Protein AF-A0A6M1ZWV2-F1 (afdb_monomer_lite)

Radius of gyration: 17.26 Å; chains: 1; bounding box: 36×30×44 Å

Foldseek 3Di:
DVVVVVVVVVCVVVVVVCVVVPVPPCVVVVCQQVDPPWDWDDDDPDIDTDRPPVVVVVVVVVVVVVVVVVVPPD

Sequence (74 aa):
MLKFLLSFIFFLVVGGLLLHYKVDLPYLFAWIGKLPGDFIAKKDTTIFYFPITSAAGVAIVISTFFSSFKKNKN

Structure (mmCIF, N/CA/C/O backbone):
data_AF-A0A6M1ZWV2-F1
#
_entry.id   AF-A0A6M1ZWV2-F1
#
loop_
_atom_site.group_PDB
_atom_site.id
_atom_site.type_symbol
_atom_site.label_atom_id
_atom_site.label_alt_id
_atom_site.label_comp_id
_atom_site.label_asym_id
_atom_site.label_entity_id
_atom_site.label_seq_id
_atom_site.pdbx_PDB_ins_code
_atom_site.Cartn_x
_atom_site.Cartn_y
_atom_site.Cartn_z
_atom_site.occupancy
_atom_site.B_iso_or_equiv
_atom_site.auth_seq_id
_atom_site.auth_comp_id
_atom_site.auth_asym_id
_atom_site.auth_atom_id
_atom_site.pdbx_PDB_model_num
ATOM 1 N N . MET A 1 1 ? 3.776 -9.911 26.563 1.00 81.31 1 MET A N 1
ATOM 2 C CA . MET A 1 1 ? 5.016 -9.766 25.767 1.00 81.31 1 MET A CA 1
ATOM 3 C C . MET A 1 1 ? 5.277 -10.978 24.868 1.00 81.31 1 MET A C 1
ATOM 5 O O . MET A 1 1 ? 5.251 -10.809 23.659 1.00 81.31 1 MET A O 1
ATOM 9 N N . LEU A 1 2 ? 5.399 -12.201 25.407 1.00 89.75 2 LEU A N 1
ATOM 10 C CA . LEU A 1 2 ? 5.647 -13.425 24.616 1.00 89.75 2 LEU A CA 1
ATOM 11 C C . LEU A 1 2 ? 4.617 -13.683 23.495 1.00 89.75 2 LEU A C 1
ATOM 13 O O . LEU A 1 2 ? 4.995 -13.972 22.368 1.00 89.75 2 LEU A O 1
ATOM 17 N N . LYS A 1 3 ? 3.317 -13.508 23.777 1.00 91.12 3 LYS A N 1
ATOM 18 C CA . LYS A 1 3 ? 2.241 -13.672 22.778 1.00 91.12 3 LYS A CA 1
ATOM 19 C C . LYS A 1 3 ? 2.370 -12.708 21.589 1.00 91.12 3 LYS A C 1
ATOM 21 O O . LYS A 1 3 ? 2.061 -13.080 20.466 1.00 91.12 3 LYS A O 1
ATOM 26 N N . PHE A 1 4 ? 2.854 -11.488 21.837 1.00 92.19 4 PHE A N 1
ATOM 27 C CA . PHE A 1 4 ? 3.078 -10.488 20.792 1.00 92.19 4 PHE A CA 1
ATOM 28 C C . PHE A 1 4 ? 4.270 -10.875 19.910 1.00 92.19 4 PHE A C 1
ATOM 30 O O . PHE A 1 4 ? 4.153 -10.846 18.691 1.00 92.19 4 PHE A O 1
ATOM 37 N N . LEU A 1 5 ? 5.374 -11.329 20.519 1.00 95.06 5 LEU A N 1
ATOM 38 C CA . LEU A 1 5 ? 6.524 -11.860 19.779 1.00 95.06 5 LEU A CA 1
ATOM 39 C C . LEU A 1 5 ? 6.144 -13.070 18.918 1.00 95.06 5 LEU A C 1
ATOM 41 O O . LEU A 1 5 ? 6.487 -13.105 17.742 1.00 95.06 5 LEU A O 1
ATOM 45 N N . LEU A 1 6 ? 5.401 -14.030 19.478 1.00 96.38 6 LEU A N 1
ATOM 46 C CA . LEU A 1 6 ? 4.930 -15.206 18.739 1.00 96.38 6 LEU A CA 1
ATOM 47 C C . LEU A 1 6 ? 4.045 -14.812 17.553 1.00 96.38 6 LEU A C 1
ATOM 49 O O . LEU A 1 6 ? 4.242 -15.320 16.453 1.00 96.38 6 LEU A O 1
ATOM 53 N N . SER A 1 7 ? 3.121 -13.869 17.753 1.00 95.19 7 SER A N 1
ATOM 54 C CA . SER A 1 7 ? 2.285 -13.345 16.670 1.00 95.19 7 SER A CA 1
ATOM 55 C C . SER A 1 7 ? 3.122 -12.669 15.582 1.00 95.19 7 SER A C 1
ATOM 57 O O . SER A 1 7 ? 2.866 -12.874 14.400 1.00 95.19 7 SER A O 1
ATOM 59 N N . PHE A 1 8 ? 4.126 -11.877 15.959 1.00 94.88 8 PHE A N 1
ATOM 60 C CA . PHE A 1 8 ? 4.984 -11.171 15.008 1.00 94.88 8 PHE A CA 1
ATOM 61 C C . PHE A 1 8 ? 5.834 -12.136 14.168 1.00 94.88 8 PHE A C 1
ATOM 63 O O . PHE A 1 8 ? 5.884 -12.012 12.946 1.00 94.88 8 PHE A O 1
ATOM 70 N N . ILE A 1 9 ? 6.433 -13.145 14.809 1.00 96.75 9 ILE A N 1
ATOM 71 C CA . ILE A 1 9 ? 7.203 -14.203 14.136 1.00 96.75 9 ILE A CA 1
ATOM 72 C C . ILE A 1 9 ? 6.305 -14.991 13.183 1.00 96.75 9 ILE A C 1
ATOM 74 O O . ILE A 1 9 ? 6.688 -15.234 12.041 1.00 96.75 9 ILE A O 1
ATOM 78 N N . PHE A 1 10 ? 5.097 -15.348 13.621 1.00 96.56 10 PHE A N 1
ATOM 79 C CA . PHE A 1 10 ? 4.134 -16.048 12.777 1.00 96.56 10 PHE A CA 1
ATOM 80 C C . PHE A 1 10 ? 3.807 -15.249 11.506 1.00 96.56 10 PHE A C 1
ATOM 82 O O . PHE A 1 10 ? 3.906 -15.788 10.405 1.00 96.56 10 PHE A O 1
ATOM 89 N N . PHE A 1 11 ? 3.502 -13.952 11.633 1.00 94.81 11 PHE A N 1
ATOM 90 C CA . PHE A 1 11 ? 3.236 -13.085 10.479 1.00 94.81 11 PHE A CA 1
ATOM 91 C C . PHE A 1 11 ? 4.443 -12.947 9.544 1.00 94.81 11 PHE A C 1
ATOM 93 O O . PHE A 1 11 ? 4.263 -12.960 8.327 1.00 94.81 11 PHE A O 1
ATOM 100 N N . LEU A 1 12 ? 5.663 -12.859 10.084 1.00 95.00 12 LEU A N 1
ATOM 101 C CA . LEU A 1 12 ? 6.887 -12.817 9.278 1.00 95.00 12 LEU A CA 1
ATOM 102 C C . LEU A 1 12 ? 7.109 -14.111 8.490 1.00 95.00 12 LEU A C 1
ATOM 104 O O . LEU A 1 12 ? 7.419 -14.050 7.302 1.00 95.00 12 LEU A O 1
ATOM 108 N N . VAL A 1 13 ? 6.930 -15.271 9.127 1.00 96.06 13 VAL A N 1
ATOM 109 C CA . VAL A 1 13 ? 7.109 -16.578 8.474 1.00 96.06 13 VAL A CA 1
ATOM 110 C C . VAL A 1 13 ? 6.064 -16.778 7.383 1.00 96.06 13 VAL A C 1
ATOM 112 O O . VAL A 1 13 ? 6.420 -17.128 6.261 1.00 96.06 13 VAL A O 1
ATOM 115 N N . VAL A 1 14 ? 4.790 -16.499 7.674 1.00 93.44 14 VAL A N 1
ATOM 116 C CA . VAL A 1 14 ? 3.705 -16.603 6.687 1.00 93.44 14 VAL A CA 1
ATOM 117 C C . VAL A 1 14 ? 3.925 -15.623 5.533 1.00 93.44 14 VAL A C 1
ATOM 119 O O . VAL A 1 14 ? 3.836 -16.021 4.374 1.00 93.44 14 VAL A O 1
ATOM 122 N N . GLY A 1 15 ? 4.276 -14.367 5.827 1.00 89.31 15 GLY A N 1
ATOM 123 C CA . GLY A 1 15 ? 4.579 -13.361 4.807 1.00 89.31 15 GLY A CA 1
ATOM 124 C C . GLY A 1 15 ? 5.760 -13.760 3.919 1.00 89.31 15 GLY A C 1
ATOM 125 O O . GLY A 1 15 ? 5.669 -13.667 2.696 1.00 89.31 15 GLY A O 1
ATOM 126 N N . GLY A 1 16 ? 6.839 -14.275 4.513 1.00 88.25 16 GLY A N 1
ATOM 127 C CA . GLY A 1 16 ? 7.995 -14.793 3.782 1.00 88.25 16 GLY A CA 1
ATOM 128 C C . GLY A 1 16 ? 7.646 -15.987 2.893 1.00 88.25 16 GLY A C 1
ATOM 129 O O . GLY A 1 16 ? 8.089 -16.040 1.748 1.00 88.25 16 GLY A O 1
ATOM 130 N N . LEU A 1 17 ? 6.801 -16.903 3.376 1.00 91.44 17 LEU A N 1
ATOM 131 C CA . LEU A 1 17 ? 6.328 -18.045 2.592 1.00 91.44 17 LEU A CA 1
ATOM 132 C C . LEU A 1 1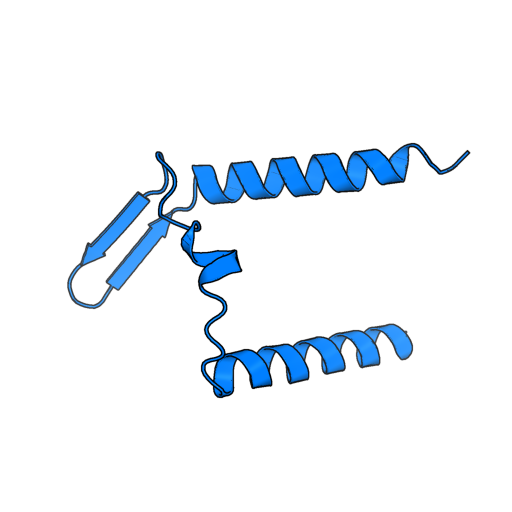7 ? 5.507 -17.595 1.378 1.00 91.44 17 LEU A C 1
ATOM 134 O O . LEU A 1 17 ? 5.746 -18.063 0.267 1.00 91.44 17 LEU A O 1
ATOM 138 N N . LEU A 1 18 ? 4.577 -16.656 1.575 1.00 85.81 18 LEU A N 1
ATOM 139 C CA . LEU A 1 18 ? 3.750 -16.099 0.500 1.00 85.81 18 LEU A CA 1
ATOM 140 C C . LEU A 1 18 ? 4.608 -15.436 -0.588 1.00 85.81 18 LEU A C 1
ATOM 142 O O . LEU A 1 18 ? 4.381 -15.670 -1.775 1.00 85.81 18 LEU A O 1
ATOM 146 N N . LEU A 1 19 ? 5.630 -14.670 -0.191 1.00 82.25 19 LEU A N 1
ATOM 147 C CA . LEU A 1 19 ? 6.581 -14.062 -1.126 1.00 82.25 19 LEU A CA 1
ATOM 148 C C . LEU A 1 19 ? 7.446 -15.113 -1.839 1.00 82.25 19 LEU A C 1
ATOM 150 O O . LEU A 1 19 ? 7.688 -14.995 -3.040 1.00 82.25 19 LEU A O 1
ATOM 154 N N . HIS A 1 20 ? 7.899 -16.147 -1.121 1.00 81.75 20 HIS A N 1
ATOM 155 C CA . HIS A 1 20 ? 8.767 -17.194 -1.663 1.00 81.75 20 HIS A CA 1
ATOM 156 C C . HIS A 1 20 ? 8.066 -18.042 -2.725 1.00 81.75 20 HIS A C 1
ATOM 158 O O . HIS A 1 20 ? 8.625 -18.285 -3.793 1.00 81.75 20 HIS A O 1
ATOM 164 N N . TYR A 1 21 ? 6.818 -18.432 -2.467 1.00 84.19 21 TYR A N 1
ATOM 165 C CA . TYR A 1 21 ? 6.018 -19.206 -3.414 1.00 84.19 21 TYR A CA 1
ATOM 166 C C . TYR A 1 21 ? 5.529 -18.387 -4.612 1.00 84.19 21 TYR A C 1
ATOM 168 O O . TYR A 1 21 ? 4.768 -18.914 -5.421 1.00 84.19 21 TYR A O 1
ATOM 176 N N . LYS A 1 22 ? 5.947 -17.112 -4.728 1.00 69.00 22 LYS A N 1
ATOM 177 C CA . LYS A 1 22 ? 5.384 -16.143 -5.674 1.00 69.00 22 LYS A CA 1
ATOM 178 C C . LYS A 1 22 ? 3.868 -16.269 -5.692 1.00 69.00 22 LYS A C 1
ATOM 180 O O . LYS A 1 22 ? 3.265 -16.331 -6.761 1.00 69.00 22 LYS A O 1
ATOM 185 N N . VAL A 1 23 ? 3.269 -16.385 -4.499 1.00 70.31 23 VAL A N 1
ATOM 186 C CA . VAL A 1 23 ? 1.822 -16.295 -4.392 1.00 70.31 23 VAL A CA 1
ATOM 187 C C . VAL A 1 23 ? 1.526 -14.895 -4.847 1.00 70.31 23 VAL A C 1
ATOM 189 O O . VAL A 1 23 ? 1.779 -13.911 -4.149 1.00 70.31 23 VAL A O 1
ATOM 192 N N . ASP A 1 24 ? 1.080 -14.841 -6.087 1.00 63.56 24 ASP A N 1
ATOM 193 C CA . ASP A 1 24 ? 0.625 -13.649 -6.713 1.00 63.56 24 ASP A CA 1
ATOM 194 C C . ASP A 1 24 ? -0.506 -13.149 -5.798 1.00 63.56 24 ASP A C 1
ATOM 196 O O . ASP A 1 24 ? -1.644 -13.616 -5.814 1.00 63.56 24 ASP A O 1
ATOM 200 N N . LEU A 1 25 ? -0.177 -12.118 -5.020 1.00 64.69 25 LEU A N 1
ATOM 201 C CA . LEU A 1 25 ? -1.117 -11.225 -4.360 1.00 64.69 25 LEU A CA 1
ATOM 202 C C . LEU A 1 25 ? -1.603 -10.084 -5.291 1.00 64.69 25 LEU A C 1
ATOM 204 O O . LEU A 1 25 ? -2.145 -9.108 -4.759 1.00 64.69 25 LEU A O 1
ATOM 208 N N . PRO A 1 26 ? -1.432 -10.090 -6.643 1.00 60.91 26 PRO A N 1
ATOM 209 C CA . PRO A 1 26 ? -1.650 -8.916 -7.449 1.00 60.91 26 PRO A CA 1
ATOM 210 C C . PRO A 1 26 ? -3.116 -8.543 -7.407 1.00 60.91 26 PRO A C 1
ATOM 212 O O . PRO A 1 26 ? -3.400 -7.374 -7.51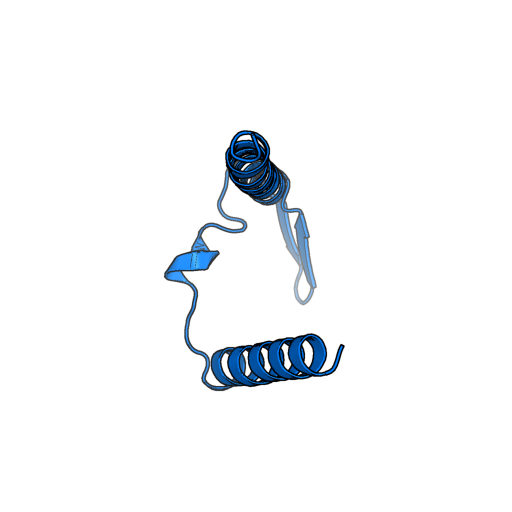6 1.00 60.91 26 PRO A O 1
ATOM 215 N N . TYR A 1 27 ? -4.072 -9.435 -7.152 1.00 63.94 27 TYR A N 1
ATOM 216 C CA . TYR A 1 27 ? -5.459 -8.976 -7.083 1.00 63.94 27 TYR A CA 1
ATOM 217 C C . TYR A 1 27 ? -5.684 -7.909 -5.991 1.00 63.94 27 TYR A C 1
ATOM 219 O O . TYR A 1 27 ? -6.359 -6.908 -6.222 1.00 63.94 27 TYR A O 1
ATOM 227 N N . LEU A 1 28 ? -5.040 -8.067 -4.831 1.00 65.94 28 LEU A N 1
ATOM 228 C CA . LEU A 1 28 ? -5.165 -7.150 -3.696 1.00 65.94 28 LEU A CA 1
ATOM 229 C C . LEU A 1 28 ? -4.245 -5.931 -3.773 1.00 65.94 28 LEU A C 1
ATOM 231 O O . LEU A 1 28 ? -4.525 -4.956 -3.088 1.00 65.94 28 LEU A O 1
ATOM 235 N N . PHE A 1 29 ? -3.183 -5.959 -4.583 1.00 71.38 29 PHE A N 1
ATOM 236 C CA . PHE A 1 29 ? -2.211 -4.859 -4.684 1.00 71.38 29 PHE A CA 1
ATOM 237 C C . PHE A 1 29 ? -1.979 -4.344 -6.114 1.00 71.38 29 PHE A C 1
ATOM 239 O O . PHE A 1 29 ? -1.216 -3.408 -6.307 1.00 71.38 29 PHE A O 1
ATOM 246 N N . ALA A 1 30 ? -2.647 -4.878 -7.138 1.00 73.88 30 ALA A N 1
ATOM 247 C CA . ALA A 1 30 ? -2.463 -4.470 -8.539 1.00 73.88 30 ALA A CA 1
ATOM 248 C C . ALA A 1 30 ? -3.005 -3.075 -8.831 1.00 73.88 30 ALA A C 1
ATOM 250 O O . ALA A 1 30 ? -2.763 -2.568 -9.926 1.00 73.88 30 ALA A O 1
ATOM 251 N N . TRP A 1 31 ? -3.761 -2.491 -7.906 1.00 73.69 31 TRP A N 1
ATOM 252 C CA . TRP A 1 31 ? -4.225 -1.111 -7.971 1.00 73.69 31 TRP A CA 1
ATOM 253 C C . TRP A 1 31 ? -3.177 -0.118 -7.446 1.00 73.69 31 TRP A C 1
ATOM 255 O O . TRP A 1 31 ? -3.227 1.050 -7.831 1.00 73.69 31 TRP A O 1
ATOM 265 N N . ILE A 1 32 ? -2.206 -0.567 -6.636 1.00 76.44 32 ILE A N 1
ATOM 266 C CA . ILE A 1 32 ? -1.102 0.276 -6.159 1.00 76.44 32 ILE A CA 1
ATOM 267 C C . ILE A 1 32 ? -0.271 0.718 -7.364 1.00 76.44 32 ILE A C 1
ATOM 269 O O . ILE A 1 32 ? 0.233 -0.104 -8.131 1.00 76.44 32 ILE A O 1
ATOM 273 N N . GLY A 1 33 ? -0.150 2.030 -7.538 1.00 73.25 33 GLY A N 1
ATOM 274 C CA . GLY A 1 33 ? 0.619 2.646 -8.614 1.00 73.25 33 GLY A CA 1
ATOM 275 C C . GLY A 1 33 ? -0.116 2.755 -9.944 1.00 73.25 33 GLY A C 1
ATOM 276 O O . GLY A 1 33 ? 0.474 3.198 -10.926 1.00 73.25 33 GLY A O 1
ATOM 277 N N . LYS A 1 34 ? -1.394 2.364 -9.997 1.00 81.75 34 LYS A N 1
ATOM 278 C CA . LYS A 1 34 ? -2.265 2.561 -11.169 1.00 81.75 34 LYS A CA 1
ATOM 279 C C . LYS A 1 34 ? -3.310 3.650 -10.956 1.00 81.75 34 LYS A C 1
ATOM 281 O O . LYS A 1 34 ? -4.094 3.919 -11.865 1.00 81.75 34 LYS A O 1
ATOM 286 N N . LEU A 1 35 ? -3.355 4.249 -9.767 1.00 85.12 35 LEU A N 1
ATOM 287 C CA . LEU A 1 35 ? -4.299 5.316 -9.474 1.00 85.12 35 LEU A CA 1
ATOM 288 C C . LEU A 1 35 ? -3.837 6.621 -10.139 1.00 85.12 35 LEU A C 1
ATOM 290 O O . LEU A 1 35 ? -2.638 6.913 -10.162 1.00 85.12 35 LEU A O 1
ATOM 294 N N . PRO A 1 36 ? -4.769 7.433 -10.666 1.00 78.31 36 PRO A N 1
ATOM 295 C CA . PRO A 1 36 ? -4.427 8.744 -11.200 1.00 78.31 36 PRO A CA 1
ATOM 296 C C . PRO A 1 36 ? -3.780 9.588 -10.094 1.00 78.31 36 PRO A C 1
ATOM 298 O O . PRO A 1 36 ? -4.326 9.707 -8.998 1.00 78.31 36 PRO A O 1
ATOM 301 N N . GLY A 1 37 ? -2.600 10.145 -10.370 1.00 85.50 37 GLY A N 1
ATOM 302 C CA . GLY A 1 37 ? -1.794 10.897 -9.400 1.00 85.5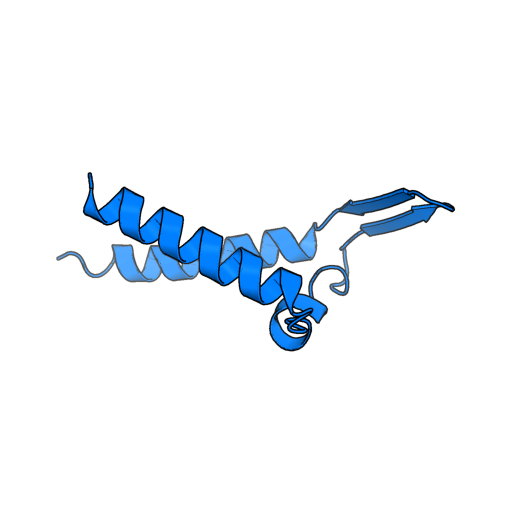0 37 GLY A CA 1
ATOM 303 C C . GLY A 1 37 ? -0.660 10.100 -8.746 1.00 85.50 37 GLY A C 1
ATOM 304 O O . GLY A 1 37 ? 0.232 10.710 -8.161 1.00 85.50 37 GLY A O 1
ATOM 305 N N . ASP A 1 38 ? -0.619 8.773 -8.897 1.00 90.12 38 ASP A N 1
ATOM 306 C CA . ASP A 1 38 ? 0.595 8.015 -8.594 1.00 90.12 38 ASP A CA 1
ATOM 307 C C . ASP A 1 38 ? 1.659 8.285 -9.669 1.00 90.12 38 ASP A C 1
ATOM 309 O O . ASP A 1 38 ? 1.375 8.262 -10.870 1.00 90.12 38 ASP A O 1
ATOM 313 N N . PHE A 1 39 ? 2.899 8.536 -9.249 1.00 89.44 39 PHE A N 1
ATOM 314 C CA . PHE A 1 39 ? 4.000 8.825 -10.165 1.00 89.44 39 PHE A CA 1
ATOM 315 C C . PHE A 1 39 ? 4.952 7.632 -10.240 1.00 89.44 39 PHE A C 1
ATOM 317 O O . PHE A 1 39 ? 5.562 7.243 -9.245 1.00 89.44 39 PHE A O 1
ATOM 324 N N . ILE A 1 40 ? 5.085 7.047 -11.432 1.00 89.00 40 ILE A N 1
ATOM 325 C CA . ILE A 1 40 ? 6.052 5.985 -11.721 1.00 89.00 40 ILE A CA 1
ATOM 326 C C . ILE A 1 40 ? 6.999 6.488 -12.806 1.00 89.00 40 ILE A C 1
ATOM 328 O O . ILE A 1 40 ? 6.612 6.612 -13.966 1.00 89.00 40 ILE A O 1
ATOM 332 N N . ALA A 1 41 ? 8.259 6.712 -12.443 1.00 88.44 41 ALA A N 1
ATOM 333 C CA . ALA A 1 41 ? 9.334 6.955 -13.394 1.00 88.44 41 ALA A CA 1
ATOM 334 C C . ALA A 1 41 ? 10.218 5.707 -13.490 1.00 88.44 41 ALA A C 1
ATOM 336 O O . ALA A 1 41 ? 10.859 5.306 -12.519 1.00 88.44 41 ALA A O 1
ATOM 337 N N . LYS A 1 42 ? 10.249 5.077 -14.668 1.00 89.88 42 LYS A N 1
ATOM 338 C CA . LYS A 1 42 ? 11.142 3.949 -14.967 1.00 89.88 42 LYS A CA 1
ATOM 339 C C . LYS A 1 42 ? 12.309 4.454 -15.805 1.00 89.88 42 LYS A C 1
ATOM 341 O O . LYS A 1 42 ? 12.084 5.052 -16.854 1.00 89.88 42 LYS A O 1
ATOM 346 N N . LYS A 1 43 ? 13.5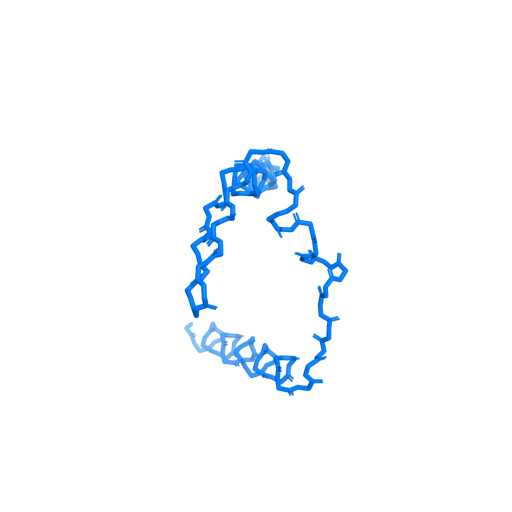35 4.208 -15.353 1.00 87.69 43 LYS A N 1
ATOM 347 C CA . LYS A 1 43 ? 14.760 4.533 -16.083 1.00 87.69 43 LYS A CA 1
ATOM 348 C C . LYS A 1 43 ? 15.707 3.345 -16.029 1.00 87.69 43 LYS A C 1
ATOM 350 O O . LYS A 1 43 ? 16.262 3.086 -14.970 1.00 87.69 43 LYS A O 1
ATOM 355 N N . ASP A 1 44 ? 15.871 2.653 -17.154 1.00 86.88 44 ASP A N 1
ATOM 356 C CA . ASP A 1 44 ? 16.726 1.473 -17.360 1.00 86.88 44 ASP A CA 1
ATOM 357 C C . ASP A 1 44 ? 16.627 0.414 -16.247 1.00 86.88 44 ASP A C 1
ATOM 359 O O . ASP A 1 44 ? 15.828 -0.514 -16.340 1.00 86.88 44 ASP A O 1
ATOM 363 N N . THR A 1 45 ? 17.406 0.558 -15.176 1.00 90.81 45 THR A N 1
ATOM 364 C CA . THR A 1 45 ? 17.446 -0.348 -14.015 1.00 90.81 45 THR A CA 1
ATOM 365 C C . THR A 1 45 ? 16.777 0.206 -12.754 1.00 90.81 45 THR A C 1
ATOM 367 O O . THR A 1 45 ? 16.593 -0.526 -11.785 1.00 90.81 45 THR A O 1
ATOM 370 N N . THR A 1 46 ? 16.396 1.485 -12.739 1.00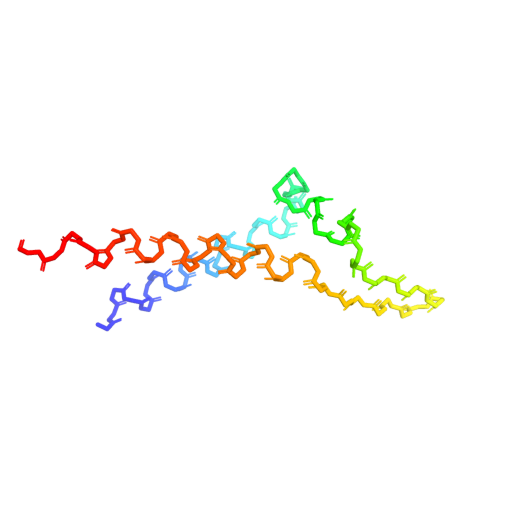 86.75 46 THR A N 1
ATOM 371 C CA . THR A 1 46 ? 15.803 2.172 -11.585 1.00 86.75 46 THR A CA 1
ATOM 372 C C . THR A 1 46 ? 14.320 2.444 -11.806 1.00 86.75 46 THR A C 1
ATOM 374 O O . THR A 1 46 ? 13.914 3.021 -12.816 1.00 86.75 46 THR A O 1
ATOM 377 N N . ILE A 1 47 ? 13.498 2.079 -10.824 1.00 89.56 47 ILE A N 1
ATOM 378 C CA . ILE A 1 47 ? 12.074 2.416 -10.784 1.00 89.56 47 ILE A CA 1
ATOM 379 C C . ILE A 1 47 ? 11.865 3.361 -9.604 1.00 89.56 47 ILE A C 1
ATOM 381 O O . ILE A 1 47 ? 12.008 2.957 -8.452 1.00 89.56 47 ILE A O 1
ATOM 385 N N . PHE A 1 48 ? 11.530 4.617 -9.887 1.00 89.69 48 PHE A N 1
ATOM 386 C CA . PHE A 1 48 ? 11.112 5.580 -8.878 1.00 89.69 48 PHE A CA 1
ATOM 387 C C . PHE A 1 48 ? 9.586 5.592 -8.808 1.00 89.69 48 PHE A C 1
ATOM 389 O O . PHE A 1 48 ? 8.915 5.951 -9.776 1.00 89.69 48 PHE A O 1
ATOM 396 N N . TYR A 1 49 ? 9.046 5.170 -7.669 1.00 88.94 49 TYR A N 1
ATOM 397 C CA . TYR A 1 49 ? 7.612 5.105 -7.422 1.00 88.94 49 TYR A CA 1
ATOM 398 C C . TYR A 1 49 ? 7.222 6.059 -6.295 1.00 88.94 49 TYR A C 1
ATOM 400 O O . TYR A 1 49 ? 7.759 5.968 -5.192 1.00 88.94 49 TYR A O 1
ATOM 408 N N . PHE A 1 50 ? 6.271 6.951 -6.568 1.00 92.06 50 PHE A N 1
ATOM 409 C CA . PHE A 1 50 ? 5.730 7.901 -5.607 1.00 92.06 50 PHE A CA 1
ATOM 410 C C . PHE A 1 50 ? 4.199 7.724 -5.489 1.00 92.06 50 PHE A C 1
ATOM 412 O O . PHE A 1 50 ? 3.452 8.174 -6.365 1.00 92.06 50 PHE A O 1
ATOM 419 N N . PRO A 1 51 ? 3.721 7.037 -4.433 1.00 89.38 51 PRO A N 1
ATOM 420 C CA . PRO A 1 51 ? 2.320 6.648 -4.258 1.00 89.38 51 PRO A CA 1
ATOM 421 C C . PRO A 1 51 ? 1.462 7.783 -3.674 1.00 89.38 51 PRO A C 1
ATOM 423 O O . PRO A 1 51 ? 0.992 7.655 -2.547 1.00 89.38 51 PRO A O 1
ATOM 426 N N . ILE A 1 52 ? 1.259 8.906 -4.369 1.00 91.81 52 ILE A N 1
ATOM 427 C CA . ILE A 1 52 ? 0.492 10.038 -3.798 1.00 91.81 52 ILE A CA 1
ATOM 428 C C . ILE A 1 52 ? -0.942 9.612 -3.487 1.00 91.81 52 ILE A C 1
ATOM 430 O O . ILE A 1 52 ? -1.404 9.693 -2.345 1.00 91.81 52 ILE A O 1
ATOM 434 N N . THR A 1 53 ? -1.641 9.132 -4.510 1.00 91.25 53 THR A N 1
ATOM 435 C CA . THR A 1 53 ? -3.063 8.810 -4.426 1.00 91.25 53 THR A CA 1
ATOM 436 C C . THR A 1 53 ? -3.261 7.484 -3.710 1.00 91.25 53 THR A C 1
ATOM 438 O O . THR A 1 53 ? -4.125 7.377 -2.838 1.00 91.25 53 THR A O 1
ATOM 441 N N . SER A 1 54 ? -2.413 6.497 -4.012 1.00 90.62 54 SER A N 1
ATOM 442 C CA . SER A 1 54 ? -2.394 5.214 -3.308 1.00 90.62 54 SER A CA 1
ATOM 443 C C . SER A 1 54 ? -2.216 5.396 -1.795 1.00 90.62 54 SER A C 1
ATOM 445 O O . SER A 1 54 ? -3.005 4.853 -1.019 1.00 90.62 54 SER A O 1
ATOM 447 N N . ALA A 1 55 ? -1.229 6.184 -1.347 1.00 90.19 55 ALA A N 1
ATOM 448 C CA . ALA A 1 55 ? -0.986 6.380 0.084 1.00 90.19 55 ALA A CA 1
ATOM 449 C C . ALA A 1 55 ? -2.106 7.182 0.758 1.00 90.19 55 ALA A C 1
ATOM 451 O O . ALA A 1 55 ? -2.524 6.825 1.861 1.00 90.19 55 ALA A O 1
ATOM 452 N N . ALA A 1 56 ? -2.633 8.219 0.097 1.00 92.31 56 ALA A N 1
ATOM 453 C CA . ALA A 1 56 ? -3.761 8.989 0.616 1.00 92.31 56 ALA A CA 1
ATOM 454 C C . ALA A 1 56 ? -5.017 8.117 0.793 1.00 92.31 56 ALA A C 1
ATOM 456 O O . ALA A 1 56 ? -5.659 8.163 1.844 1.00 92.31 56 ALA A O 1
ATOM 457 N N . GLY A 1 57 ? -5.336 7.270 -0.192 1.00 90.94 57 GLY A N 1
ATOM 458 C CA . GLY A 1 57 ? -6.460 6.335 -0.113 1.00 90.94 57 GLY A CA 1
ATOM 459 C C . GLY A 1 57 ? -6.318 5.356 1.054 1.00 90.94 57 GLY A C 1
ATOM 460 O O . GLY A 1 57 ? -7.240 5.212 1.859 1.00 90.94 57 GLY A O 1
ATOM 461 N N . VAL A 1 58 ? -5.137 4.747 1.205 1.00 90.25 58 VAL A N 1
ATOM 462 C CA . VAL A 1 58 ? -4.834 3.857 2.340 1.00 90.25 58 VAL A CA 1
ATOM 463 C C . VAL A 1 58 ? -4.985 4.594 3.673 1.00 90.25 58 VAL A C 1
ATOM 465 O O . VAL A 1 58 ? -5.625 4.073 4.588 1.00 90.25 58 VAL A O 1
ATOM 468 N N . ALA A 1 59 ? -4.459 5.816 3.782 1.00 92.88 59 ALA A N 1
ATOM 469 C CA . ALA A 1 59 ? -4.561 6.618 4.997 1.00 92.88 59 ALA A CA 1
ATOM 470 C C . ALA A 1 59 ? -6.020 6.912 5.375 1.00 92.88 59 ALA A C 1
ATOM 472 O O . ALA A 1 59 ? -6.377 6.800 6.549 1.00 92.88 59 ALA A O 1
ATOM 473 N N . ILE A 1 60 ? -6.876 7.230 4.401 1.00 94.81 60 ILE A N 1
ATOM 474 C CA . ILE A 1 60 ? -8.307 7.478 4.631 1.00 94.81 60 ILE A CA 1
ATOM 475 C C . ILE A 1 60 ? -9.012 6.204 5.102 1.00 94.81 60 ILE A C 1
ATOM 477 O O . ILE A 1 60 ? -9.747 6.248 6.091 1.00 94.81 60 ILE A O 1
ATOM 481 N N . VAL A 1 61 ? -8.779 5.069 4.435 1.00 93.19 61 VAL A N 1
ATOM 482 C CA . VAL A 1 61 ? -9.390 3.779 4.801 1.00 93.19 61 VAL A CA 1
ATOM 483 C C . VAL A 1 61 ? -9.002 3.387 6.224 1.00 93.19 61 VAL A C 1
ATOM 485 O O . VAL A 1 61 ? -9.874 3.097 7.043 1.00 93.19 61 VAL A O 1
ATOM 488 N N . ILE A 1 62 ? -7.708 3.446 6.543 1.00 91.88 62 ILE A N 1
ATOM 489 C CA . ILE A 1 62 ? -7.185 3.137 7.878 1.00 91.88 62 ILE A CA 1
ATOM 490 C C . ILE A 1 62 ? -7.772 4.098 8.916 1.00 91.88 62 ILE A C 1
ATOM 492 O O . ILE A 1 62 ? -8.284 3.654 9.943 1.00 91.88 62 ILE A O 1
ATOM 496 N N . SER A 1 63 ? -7.753 5.404 8.647 1.00 93.00 63 SER A N 1
ATOM 497 C CA . SER A 1 63 ? -8.278 6.413 9.575 1.00 93.00 63 SER A CA 1
ATOM 498 C C . SER A 1 63 ? -9.768 6.214 9.845 1.00 93.00 63 SER A C 1
ATOM 500 O O . SER A 1 63 ? -10.202 6.293 10.992 1.00 93.00 63 SER A O 1
ATOM 502 N N . THR A 1 64 ? -10.545 5.900 8.807 1.00 92.88 64 THR A N 1
ATOM 503 C CA . THR A 1 64 ? -11.986 5.634 8.917 1.00 92.88 64 THR A CA 1
ATOM 504 C C . THR A 1 64 ? -12.236 4.369 9.729 1.00 92.88 64 THR A C 1
ATOM 506 O O . THR A 1 64 ? -13.015 4.400 10.679 1.00 92.88 64 THR A O 1
ATOM 509 N N . PHE A 1 65 ? -11.513 3.288 9.423 1.00 92.56 65 PHE A N 1
ATOM 510 C CA . PHE A 1 65 ? -11.587 2.026 10.154 1.00 92.56 65 PHE A CA 1
ATOM 511 C C . PHE A 1 65 ? -11.297 2.227 11.647 1.00 92.56 65 PHE A C 1
ATOM 513 O O . PHE A 1 65 ? -12.133 1.894 12.484 1.00 92.56 65 PHE A O 1
ATOM 520 N N . PHE A 1 66 ? -10.168 2.848 12.004 1.00 90.69 66 PHE A N 1
ATOM 521 C CA . PHE A 1 66 ? -9.819 3.111 13.406 1.00 90.69 66 PHE A CA 1
ATOM 522 C C . PHE A 1 66 ? -10.790 4.075 14.099 1.00 90.69 66 PHE A C 1
ATOM 524 O O . PHE A 1 66 ? -11.093 3.895 15.282 1.00 90.69 66 PHE A O 1
ATOM 531 N N . SER A 1 67 ? -11.312 5.069 13.377 1.00 90.81 67 SER A N 1
ATOM 532 C CA . SER A 1 67 ? -12.330 5.986 13.897 1.00 90.81 67 SER A CA 1
ATOM 533 C C . SER A 1 67 ? -13.613 5.243 14.294 1.00 90.81 67 SER A C 1
ATOM 535 O O . SER A 1 67 ? -14.167 5.502 15.366 1.00 90.81 67 SER A O 1
ATOM 537 N N . SER A 1 68 ? -14.035 4.241 13.512 1.00 86.81 68 SER A N 1
ATOM 538 C CA . SER A 1 68 ? -15.203 3.407 13.830 1.00 86.81 68 SER A CA 1
ATOM 539 C C . SER A 1 68 ? -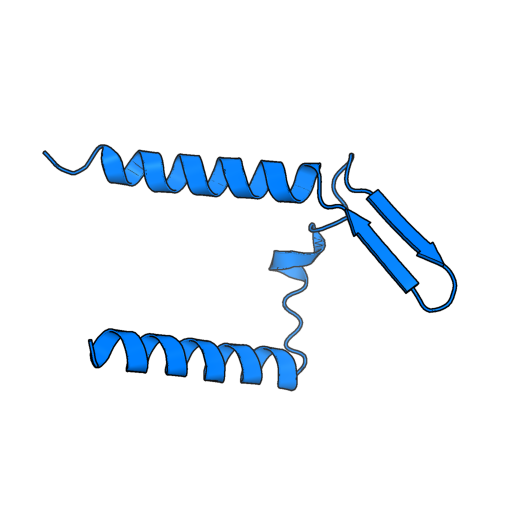15.043 2.613 15.135 1.00 86.81 68 SER A C 1
ATOM 541 O O . SER A 1 68 ? -15.998 2.528 15.906 1.00 86.81 68 SER A O 1
ATOM 543 N N . PHE A 1 69 ? -13.848 2.096 15.448 1.00 85.06 69 PHE A N 1
ATOM 544 C CA . PHE A 1 69 ? -13.605 1.384 16.718 1.00 85.06 69 PHE A CA 1
ATOM 545 C C . PHE A 1 69 ? -13.474 2.313 17.925 1.00 85.06 69 PHE A C 1
ATOM 547 O O . PHE A 1 69 ? -13.741 1.894 19.051 1.00 85.06 69 PHE A O 1
ATOM 554 N N . LYS A 1 70 ? -13.087 3.578 17.719 1.00 70.12 70 LYS A N 1
ATOM 555 C CA . LYS A 1 70 ? -12.969 4.558 18.809 1.00 70.12 70 LYS A CA 1
ATOM 556 C C . LYS A 1 70 ? -14.329 4.921 19.413 1.00 70.12 70 LYS A C 1
ATOM 558 O O . LYS A 1 70 ? -14.393 5.248 20.593 1.00 70.12 70 LYS A O 1
ATOM 563 N N . LYS A 1 71 ? -15.410 4.831 18.630 1.00 57.97 71 LYS A N 1
ATOM 564 C CA . LYS A 1 71 ? -16.773 5.154 19.079 1.00 57.97 71 LYS A CA 1
ATOM 565 C C . LYS A 1 71 ? -17.414 4.056 19.944 1.00 57.97 71 LYS A C 1
ATOM 567 O O . LYS A 1 71 ? -18.345 4.350 20.679 1.00 57.97 71 LYS A O 1
ATOM 572 N N . ASN A 1 72 ? -16.913 2.817 19.893 1.00 55.91 72 ASN A N 1
ATOM 573 C CA . ASN A 1 72 ? -17.508 1.661 20.579 1.00 55.91 72 ASN A CA 1
ATOM 574 C C . ASN A 1 72 ? -16.822 1.315 21.919 1.00 55.91 72 ASN A C 1
ATOM 576 O O . ASN A 1 72 ? -16.625 0.146 22.243 1.00 55.91 72 ASN A O 1
ATOM 580 N N . LYS A 1 73 ? -16.389 2.336 22.668 1.00 54.78 73 LYS A N 1
ATOM 581 C CA . LYS A 1 73 ? -15.858 2.209 24.037 1.00 54.78 73 LYS A CA 1
ATOM 582 C C . LYS A 1 73 ? -16.618 3.128 25.002 1.00 54.78 73 LYS A C 1
ATOM 584 O O . LYS A 1 73 ? -16.000 3.943 25.684 1.00 54.78 73 LYS A O 1
ATOM 589 N N . ASN A 1 74 ? -17.944 3.003 25.006 1.00 47.81 74 ASN A N 1
ATOM 590 C CA . ASN A 1 74 ? -18.764 3.392 26.153 1.00 47.81 74 ASN A CA 1
ATOM 591 C C . ASN A 1 74 ? -19.016 2.151 27.003 1.00 47.81 74 ASN A C 1
ATOM 593 O O . ASN A 1 74 ? -19.376 1.118 26.396 1.00 47.81 74 ASN A O 1
#

Secondary structure (DSSP, 8-state):
-HHHHHHHHHHHHHHHHHHHTT---HHHHTTTTTSTT-EEEEETTEEEEE-HHHHHHHHHHHHHHHHHHHTS--

pLDDT: mean 84.41, std 11.55, range [47.81, 96.75]